Protein AF-E4XPD9-F1 (afdb_monomer)

Solvent-accessible surface area (backbone atoms only — not comparable to full-atom values): 8949 Å² total; per-residue (Å²): 134,85,81,82,77,73,74,90,69,64,78,61,79,86,48,98,87,57,83,62,84,74,90,78,64,54,74,63,59,47,51,54,49,54,67,27,86,81,36,48,84,70,59,89,76,87,85,83,94,60,58,56,72,52,50,46,51,55,75,72,46,83,60,66,44,72,50,79,43,77,48,63,72,67,93,75,94,67,97,74,76,70,68,83,82,57,66,94,51,36,41,80,46,65,51,88,76,49,81,88,55,97,63,64,74,60,80,45,77,48,68,42,79,90,76,73,39,84,40,42,32,34,52,47,33,29,34,24,53,58,38,64,71,74,109

Foldseek 3Di:
DDPPPDPPWDDPVPDVQDTDDDDDDDPVNVVCVCPDPVNVVRDPDDDDPDDQVVQQVVLPDQDFDKDKDKFKPDDDDDPDDHDDRDCVFKDWDQQVVPPPDDADQDKDWDQPPVVRDIIIIHITMITTVSNVVVD

Radius of gyration: 17.81 Å; Cα contacts (8 Å, |Δi|>4): 135; chains: 1; bounding box: 38×54×42 Å

Secondary structure (DSSP, 8-state):
------------TTSTT-----S---HHHHHHHHTSTTTTTT-S-------HHHHHHHHHS----EEEEEEESS----S--PPPP-TTTEEEEPGGG--SS-PPPS-EEEEETTTTEEEEEEEEEEEEHHHHTT-

pLDDT: mean 75.91, std 18.41, range [30.62, 94.25]

Nearest PDB structures (foldseek):
  1u70-assembly1_A  TM=8.802E-01  e=2.837E-04  Mus musculus
  1dhf-assembly1_A  TM=9.041E-01  e=6.862E-04  Homo sapiens
  3k45-assembly1_A  TM=8.720E-01  e=4.412E-04  Mus musculus
  3s3v-assembly1_A  TM=8.675E-01  e=8.833E-04  Homo sapiens
  3nxo-assembly1_A  TM=8.710E-01  e=1.137E-03  Homo sapiens

Organism: Oikopleura dioica (NCBI:txid34765)

InterPro domains:
  IPR024072 Dihydrofolate reductase-like domain superfamily [G3DSA:3.40.430.10] (5-115)
  IPR024072 Dihydrofolate reductase-like domain superfamily [SSF53597] (29-100)

Sequence (135 aa):
MAQNTKSKYTKMSAYLGADFLSADYNMKELDDWINSEEMRSKIGRVIILGGVPMYNLLMTLPFPSRYFMTVIDHDFKADRKIDQLDMSKWKRIETASVTDLPVLVGPQREVDQIRNMLINFSSLVFGSLSTLNTY

Structure (mmCIF, N/CA/C/O backbone):
data_AF-E4XPD9-F1
#
_entry.id   AF-E4XPD9-F1
#
loop_
_atom_site.group_PDB
_atom_site.id
_atom_site.type_symbol
_atom_site.label_atom_id
_atom_site.label_alt_id
_atom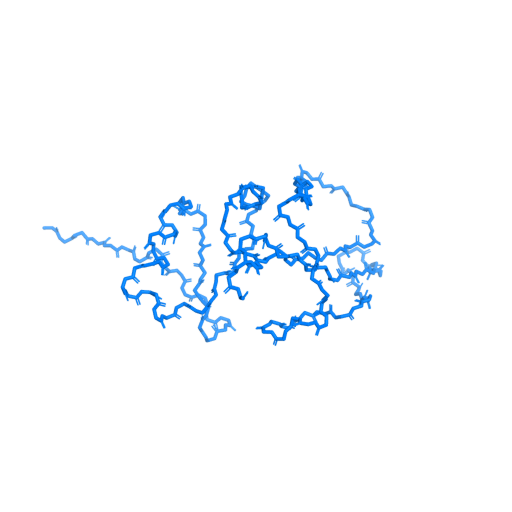_site.label_comp_id
_atom_site.label_asym_id
_atom_site.label_entity_id
_atom_site.label_seq_id
_atom_site.pdbx_PDB_ins_code
_atom_site.Cartn_x
_atom_site.Cartn_y
_atom_site.Cartn_z
_atom_site.occupancy
_atom_site.B_iso_or_equiv
_atom_site.auth_seq_id
_atom_site.auth_comp_id
_atom_site.auth_asym_id
_atom_site.auth_atom_id
_atom_site.pdbx_PDB_model_num
ATOM 1 N N . MET A 1 1 ? -21.320 38.902 7.328 1.00 34.59 1 MET A N 1
ATOM 2 C CA . MET A 1 1 ? -20.489 38.435 6.198 1.00 34.59 1 MET A CA 1
ATOM 3 C C . MET A 1 1 ? -20.445 36.920 6.269 1.00 34.59 1 MET A C 1
ATOM 5 O O . MET A 1 1 ? -19.910 36.396 7.236 1.00 34.59 1 MET A O 1
ATOM 9 N N . ALA A 1 2 ? -21.101 36.229 5.338 1.00 34.28 2 ALA A N 1
ATOM 10 C CA . ALA A 1 2 ? -21.107 34.770 5.298 1.00 34.28 2 ALA A CA 1
ATOM 11 C C . ALA A 1 2 ? -19.730 34.279 4.830 1.00 34.28 2 ALA A C 1
ATOM 13 O O . ALA A 1 2 ? -19.276 34.657 3.749 1.00 34.28 2 ALA A O 1
ATOM 14 N N . GLN A 1 3 ? -19.047 33.491 5.662 1.00 30.62 3 GLN A N 1
ATOM 15 C CA . GLN A 1 3 ? -17.819 32.812 5.264 1.00 30.62 3 GLN A CA 1
ATOM 16 C C . GLN A 1 3 ? -18.176 31.758 4.218 1.00 30.62 3 GLN A C 1
ATOM 18 O O . GLN A 1 3 ? -18.913 30.813 4.479 1.00 30.62 3 GLN A O 1
ATOM 23 N N . ASN A 1 4 ? -17.672 31.975 3.009 1.00 35.09 4 ASN A N 1
ATOM 24 C CA . ASN A 1 4 ? -17.800 31.072 1.882 1.00 35.09 4 ASN A CA 1
ATOM 25 C C . ASN A 1 4 ? -16.827 29.899 2.098 1.00 35.09 4 ASN A C 1
ATOM 27 O O . ASN A 1 4 ? -15.669 29.956 1.680 1.00 35.09 4 ASN A O 1
ATOM 31 N N . THR A 1 5 ? -17.263 28.867 2.820 1.00 34.22 5 THR A N 1
ATOM 32 C CA . THR A 1 5 ? -16.550 27.592 2.959 1.00 34.22 5 THR A CA 1
ATOM 33 C C . THR A 1 5 ? -16.590 26.861 1.621 1.00 34.22 5 THR A C 1
ATOM 35 O O . THR A 1 5 ? -1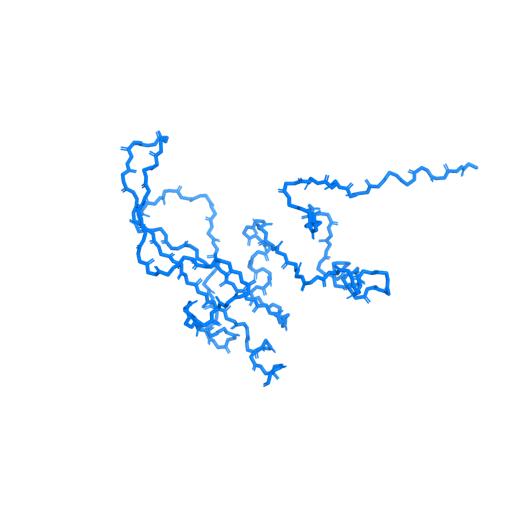7.455 26.028 1.359 1.00 34.22 5 THR A O 1
ATOM 38 N N . LYS A 1 6 ? -15.640 27.180 0.734 1.00 38.31 6 LYS A N 1
ATOM 39 C CA . LYS A 1 6 ? -15.355 26.339 -0.432 1.00 38.31 6 LYS A CA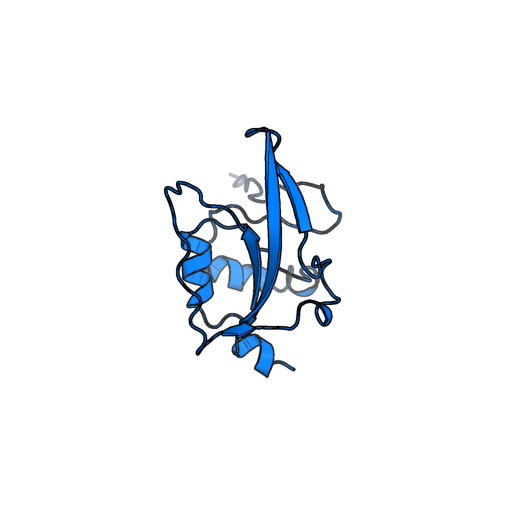 1
ATOM 40 C C . LYS A 1 6 ? -15.059 24.924 0.070 1.00 38.31 6 LYS A C 1
ATOM 42 O O . LYS A 1 6 ? -14.084 24.710 0.785 1.00 38.31 6 LYS A O 1
ATOM 47 N N . SER A 1 7 ? -15.924 23.981 -0.296 1.00 42.09 7 SER A N 1
ATOM 48 C CA . SER A 1 7 ? -15.738 22.546 -0.092 1.00 42.09 7 SER A CA 1
ATOM 49 C C . SER A 1 7 ? -14.336 22.133 -0.555 1.00 42.09 7 SER A C 1
ATOM 51 O O . SER A 1 7 ? -14.042 22.206 -1.746 1.00 42.09 7 SER A O 1
ATOM 53 N N . LYS A 1 8 ? -13.482 21.690 0.381 1.00 47.38 8 LYS A N 1
ATOM 54 C CA . LYS A 1 8 ? -12.174 21.064 0.096 1.00 47.38 8 LYS A CA 1
ATOM 55 C C . LYS A 1 8 ? -12.309 19.683 -0.570 1.00 47.38 8 LYS A C 1
ATOM 57 O O . LYS A 1 8 ? -11.309 19.055 -0.896 1.00 47.38 8 LYS A O 1
ATOM 62 N N . TYR A 1 9 ? -13.535 19.207 -0.781 1.00 46.62 9 TYR A N 1
ATOM 63 C CA . TYR A 1 9 ? -13.823 17.903 -1.355 1.00 46.62 9 TYR A CA 1
ATOM 64 C C . TYR A 1 9 ? -13.956 18.016 -2.870 1.00 46.62 9 TYR A C 1
ATOM 66 O O . TYR A 1 9 ? -14.906 18.620 -3.375 1.00 46.62 9 TYR A O 1
ATOM 74 N N . THR A 1 10 ? -13.024 17.403 -3.598 1.00 41.03 10 THR A N 1
ATOM 75 C CA . THR A 1 10 ? -13.226 17.118 -5.020 1.00 41.03 10 THR A CA 1
ATOM 76 C C . THR A 1 10 ? -13.686 15.676 -5.142 1.00 41.03 10 THR A C 1
ATOM 78 O O . THR A 1 10 ? -12.897 14.738 -5.064 1.00 41.03 10 THR A O 1
ATOM 81 N N . LYS A 1 11 ? -14.994 15.495 -5.319 1.00 37.84 11 LYS A N 1
ATOM 82 C CA . LYS A 1 11 ? -15.591 14.188 -5.584 1.00 37.84 11 LYS A CA 1
ATOM 83 C C . LYS A 1 11 ? -15.311 13.811 -7.039 1.00 37.84 11 LYS A C 1
ATOM 85 O O . LYS A 1 11 ? -16.040 14.226 -7.934 1.00 37.84 11 LYS A O 1
ATOM 90 N N . MET A 1 12 ? -14.247 13.055 -7.296 1.00 35.62 12 MET A N 1
ATOM 91 C CA . MET A 1 12 ? -14.032 12.445 -8.611 1.00 35.62 12 MET A CA 1
ATOM 92 C C . MET A 1 12 ? -14.802 11.126 -8.688 1.00 35.62 12 MET A C 1
ATOM 94 O O . MET A 1 12 ? -14.427 10.125 -8.091 1.00 35.62 12 MET A O 1
ATOM 98 N N . SER A 1 13 ? -15.909 11.122 -9.426 1.00 33.56 13 SER A N 1
ATOM 99 C CA . SER A 1 13 ? -16.853 10.003 -9.523 1.00 33.56 13 SER A CA 1
ATOM 100 C C . SER A 1 13 ? -16.382 8.859 -10.434 1.00 33.56 13 SER A C 1
ATOM 102 O O . SER A 1 13 ? -17.167 8.362 -11.239 1.00 33.56 13 SER A O 1
ATOM 104 N N . ALA A 1 14 ? -15.118 8.435 -10.349 1.00 38.53 14 ALA A N 1
ATOM 105 C CA . ALA A 1 14 ? -14.653 7.282 -11.129 1.00 38.53 14 ALA A CA 1
ATOM 106 C C . ALA A 1 14 ? -15.159 5.943 -10.553 1.00 38.53 14 ALA A C 1
ATOM 108 O O . ALA A 1 14 ? -15.309 4.976 -11.290 1.00 38.53 14 ALA A O 1
ATOM 109 N N . TYR A 1 15 ? -15.494 5.912 -9.258 1.00 38.47 15 TYR A N 1
ATOM 110 C CA . TYR A 1 15 ? -16.156 4.797 -8.582 1.00 38.47 15 TYR A CA 1
ATOM 111 C C . TYR A 1 15 ? -17.187 5.367 -7.598 1.00 38.47 15 TYR A C 1
ATOM 113 O O . TYR A 1 15 ? -16.864 6.235 -6.785 1.00 38.47 15 TYR A O 1
ATOM 121 N N . LEU A 1 16 ? -18.445 4.925 -7.687 1.00 36.00 16 LEU A N 1
ATOM 122 C CA . LEU A 1 16 ? -19.503 5.273 -6.731 1.00 36.00 16 LEU A CA 1
ATOM 123 C C . LEU A 1 16 ? -19.062 4.851 -5.316 1.00 36.00 16 LEU A C 1
ATOM 125 O O . LEU A 1 16 ? -19.111 3.672 -4.988 1.00 36.00 16 LEU A O 1
ATOM 129 N N . GLY A 1 17 ? -18.614 5.810 -4.497 1.00 45.59 17 GLY A N 1
ATOM 130 C CA . GLY A 1 17 ? -18.279 5.590 -3.082 1.00 45.59 17 GLY A CA 1
ATOM 131 C C . GLY A 1 17 ? -16.815 5.795 -2.672 1.00 45.59 17 GLY A C 1
ATOM 132 O O . GLY A 1 17 ? -16.479 5.461 -1.542 1.00 45.59 17 GLY A O 1
ATOM 133 N N . ALA A 1 18 ? -15.946 6.331 -3.537 1.00 43.75 18 ALA A N 1
ATOM 134 C CA . ALA A 1 18 ? -14.580 6.700 -3.153 1.00 43.75 18 ALA A CA 1
ATOM 135 C C . ALA A 1 18 ? -14.440 8.224 -2.988 1.00 43.75 18 ALA A C 1
ATOM 137 O O . ALA A 1 18 ? -14.594 8.970 -3.957 1.00 43.75 18 ALA A O 1
ATOM 138 N N . ASP A 1 19 ? -14.128 8.678 -1.772 1.00 50.34 19 ASP A N 1
ATOM 139 C CA . ASP A 1 19 ? -13.716 10.058 -1.507 1.00 50.34 19 ASP A CA 1
ATOM 140 C C . ASP A 1 19 ? -12.185 10.158 -1.592 1.00 50.34 19 ASP A C 1
ATOM 142 O O . ASP A 1 19 ? -11.455 9.371 -0.987 1.00 50.34 19 ASP A O 1
ATOM 146 N N . PHE A 1 20 ? -11.693 11.115 -2.383 1.00 48.25 20 PHE A N 1
ATOM 147 C CA . PHE A 1 20 ? -10.264 11.345 -2.594 1.00 48.25 20 PHE A CA 1
ATOM 148 C C . PHE A 1 20 ? -9.743 12.385 -1.602 1.00 48.25 20 PHE A C 1
ATOM 150 O O . PHE A 1 20 ? -10.261 13.499 -1.528 1.00 48.25 20 PHE A O 1
ATOM 157 N N . LEU A 1 21 ? -8.680 12.037 -0.877 1.00 53.38 21 LEU A N 1
ATOM 158 C CA . LEU A 1 21 ? -7.980 12.947 0.026 1.00 53.38 21 LEU A CA 1
ATOM 159 C C . LEU A 1 21 ? -6.711 13.460 -0.656 1.00 53.38 21 LEU A C 1
ATOM 161 O O . LEU A 1 21 ? -5.768 12.704 -0.885 1.00 53.38 21 LEU A O 1
ATOM 165 N N . SER A 1 22 ? -6.685 14.748 -0.996 1.00 50.59 22 SER A N 1
ATOM 166 C CA . SER A 1 22 ? -5.489 15.419 -1.511 1.00 50.59 22 SER A CA 1
ATOM 167 C C . SER A 1 22 ? -4.759 16.164 -0.391 1.00 50.59 22 SER A C 1
ATOM 169 O O . SER A 1 22 ? -5.368 17.021 0.240 1.00 50.59 22 SER A O 1
ATOM 171 N N . ALA A 1 23 ? -3.479 15.817 -0.202 1.00 48.94 23 ALA A N 1
ATOM 172 C CA . ALA A 1 23 ? -2.308 16.510 0.380 1.00 48.94 23 ALA A CA 1
ATOM 173 C C . ALA A 1 23 ? -2.398 17.454 1.608 1.00 48.94 23 ALA A C 1
ATOM 175 O O . ALA A 1 23 ? -1.378 17.621 2.272 1.00 48.94 23 ALA A O 1
ATOM 176 N N . ASP A 1 24 ? -3.542 18.045 1.945 1.00 53.62 24 ASP A N 1
ATOM 177 C CA . ASP A 1 24 ? -3.630 19.156 2.906 1.00 53.62 24 ASP A CA 1
ATOM 178 C C . ASP A 1 24 ? -4.051 18.738 4.320 1.00 53.62 24 ASP A C 1
ATOM 180 O O . ASP A 1 24 ? -4.167 19.596 5.194 1.00 53.62 24 ASP A O 1
ATOM 184 N N . TYR A 1 25 ? -4.303 17.450 4.553 1.00 54.31 25 TYR A N 1
ATOM 185 C CA . TYR A 1 25 ? -4.601 16.933 5.886 1.00 54.31 25 TYR A CA 1
ATOM 186 C C . TYR A 1 25 ? -3.319 16.429 6.533 1.00 54.31 25 TYR A C 1
ATOM 188 O O . TYR A 1 25 ? -2.624 15.573 5.978 1.00 54.31 25 TYR A O 1
ATOM 196 N N . ASN A 1 26 ? -3.023 16.913 7.737 1.00 69.31 26 ASN A N 1
ATOM 197 C CA . ASN A 1 26 ? -2.082 16.193 8.584 1.00 69.31 26 ASN A CA 1
ATOM 198 C C . ASN A 1 26 ? -2.742 14.889 9.084 1.00 69.31 26 ASN A C 1
ATOM 200 O O . ASN A 1 26 ? -3.967 14.763 9.112 1.00 69.31 26 ASN A O 1
ATOM 204 N N . MET A 1 27 ? -1.939 13.896 9.479 1.00 72.12 27 MET A N 1
ATOM 205 C CA . MET A 1 27 ? -2.457 12.573 9.865 1.00 72.12 27 MET A CA 1
ATOM 206 C C . MET A 1 27 ? -3.474 12.614 11.010 1.00 72.12 27 MET A C 1
ATOM 208 O O . MET A 1 27 ? -4.348 11.755 11.065 1.00 72.12 27 MET A O 1
ATOM 212 N N . LYS A 1 28 ? -3.383 13.610 11.899 1.00 74.00 28 LYS A N 1
ATOM 213 C CA . LYS A 1 28 ? -4.345 13.791 12.984 1.00 74.00 28 LYS A CA 1
ATOM 214 C C . LYS A 1 28 ? -5.692 14.274 12.451 1.00 74.00 28 LYS A C 1
ATOM 216 O O . LYS A 1 28 ? -6.712 13.734 12.841 1.00 74.00 28 LYS A O 1
ATOM 221 N N . GLU A 1 29 ? -5.710 15.256 11.554 1.00 74.50 29 GLU A N 1
ATOM 222 C CA . GLU A 1 29 ? -6.963 15.739 10.959 1.00 74.50 29 GLU A CA 1
ATOM 223 C C . GLU A 1 29 ? -7.646 14.655 10.122 1.00 74.50 29 GLU A C 1
ATOM 225 O O . GLU A 1 29 ? -8.871 14.571 10.107 1.00 74.50 29 GLU A O 1
ATOM 230 N N . LEU A 1 30 ? -6.859 13.811 9.447 1.00 75.88 30 LEU A N 1
ATOM 231 C CA . LEU A 1 30 ? -7.376 12.641 8.746 1.00 75.88 30 LEU A CA 1
ATOM 232 C C . LEU A 1 30 ? -8.024 11.648 9.720 1.00 75.88 30 LEU A C 1
ATOM 234 O O . LEU A 1 30 ? -9.144 11.204 9.479 1.00 75.88 30 LEU A O 1
ATOM 238 N N . ASP A 1 31 ? -7.339 11.322 10.815 1.00 77.38 31 ASP A N 1
ATOM 239 C CA . ASP A 1 31 ? -7.860 10.425 11.848 1.00 77.38 31 ASP A CA 1
ATOM 240 C C . ASP A 1 31 ? -9.127 10.998 12.506 1.00 77.38 31 ASP A C 1
ATOM 242 O O . ASP A 1 31 ? -10.153 10.321 12.565 1.00 77.38 31 ASP A O 1
ATOM 246 N N . ASP A 1 32 ? -9.110 12.272 12.904 1.00 80.62 32 ASP A N 1
ATOM 247 C CA . ASP A 1 32 ? -10.269 12.973 13.467 1.00 80.62 32 ASP A CA 1
ATOM 248 C C . ASP A 1 32 ? -11.461 12.954 12.485 1.00 80.62 32 ASP A C 1
ATOM 250 O O . ASP A 1 32 ? -12.606 12.738 12.886 1.00 80.62 32 ASP A O 1
ATOM 254 N N . TRP A 1 33 ? -11.208 13.157 11.186 1.00 78.38 33 TRP A N 1
ATOM 255 C CA . TRP A 1 33 ? -12.245 13.172 10.154 1.00 78.38 33 TRP A CA 1
ATOM 256 C C . TRP A 1 33 ? -12.840 11.785 9.900 1.00 78.38 33 TRP A C 1
ATOM 258 O O . TRP A 1 33 ? -14.065 11.655 9.889 1.00 78.38 33 TRP A O 1
ATOM 268 N N . ILE A 1 34 ? -12.008 10.746 9.759 1.00 77.50 34 ILE A N 1
ATOM 269 C CA . ILE A 1 34 ? -12.465 9.354 9.589 1.00 77.50 34 ILE A CA 1
ATOM 270 C C . ILE A 1 34 ? -13.311 8.915 10.789 1.00 77.50 34 ILE A C 1
ATOM 272 O O . ILE A 1 34 ? -14.316 8.224 10.621 1.00 77.50 34 ILE A O 1
ATOM 276 N N . ASN A 1 35 ? -12.924 9.341 11.992 1.00 79.19 35 ASN A N 1
ATOM 277 C CA . ASN A 1 35 ? -13.611 8.990 13.230 1.00 79.19 35 ASN A CA 1
ATOM 278 C C . ASN A 1 35 ? -14.777 9.929 13.587 1.00 79.19 35 ASN A C 1
ATOM 280 O O . ASN A 1 35 ? -15.448 9.700 14.596 1.00 79.19 35 ASN A O 1
ATOM 284 N N . SER A 1 36 ? -15.055 10.954 12.775 1.00 83.12 36 SER A N 1
ATOM 285 C CA . SER A 1 36 ? -16.195 11.849 12.987 1.00 83.12 36 SER A CA 1
ATOM 286 C C . SER A 1 36 ? -17.528 11.100 12.886 1.00 83.12 36 SER A C 1
ATOM 288 O O . SER A 1 36 ? -17.674 10.158 12.104 1.00 83.12 36 SER A O 1
ATOM 290 N N . GLU A 1 37 ? -18.528 11.537 13.657 1.00 85.19 37 GLU A N 1
ATOM 291 C CA . GLU A 1 37 ? -19.864 10.918 13.686 1.00 85.19 37 GLU A CA 1
ATOM 292 C C . GLU A 1 37 ? -20.495 10.826 12.286 1.00 85.19 37 GLU A C 1
ATOM 294 O O . GLU A 1 37 ? -21.118 9.823 11.937 1.00 85.19 37 GLU A O 1
ATOM 299 N N . GLU A 1 38 ? -20.261 11.841 11.452 1.00 83.06 38 GLU A N 1
ATOM 300 C CA . GLU A 1 38 ? -20.773 11.891 10.087 1.00 83.06 38 GLU A CA 1
ATOM 301 C C . GLU A 1 38 ? -20.126 10.847 9.163 1.00 83.06 38 GLU A C 1
ATOM 303 O O . GLU A 1 38 ? -20.823 10.223 8.356 1.00 83.06 38 GLU A O 1
ATOM 308 N N . MET A 1 39 ? -18.803 10.686 9.235 1.00 79.00 39 MET A N 1
ATOM 309 C CA . MET A 1 39 ? -18.046 9.899 8.256 1.00 79.00 39 MET A CA 1
ATOM 310 C C . MET A 1 39 ? -17.848 8.449 8.674 1.00 79.00 39 MET A C 1
ATOM 312 O O . MET A 1 39 ? -17.766 7.575 7.809 1.00 79.00 39 MET A O 1
ATOM 316 N N . ARG A 1 40 ? -17.839 8.165 9.980 1.00 77.62 40 ARG A N 1
ATOM 317 C CA . ARG A 1 40 ? -17.531 6.837 10.525 1.00 77.62 40 ARG A CA 1
ATOM 318 C C . ARG A 1 40 ? -18.435 5.726 9.982 1.00 77.62 40 ARG A C 1
ATOM 320 O O . ARG A 1 40 ? -17.990 4.593 9.845 1.00 77.62 40 ARG A O 1
ATOM 327 N N . SER A 1 41 ? -19.693 6.037 9.661 1.00 79.00 41 SER A N 1
ATOM 328 C CA . SER A 1 41 ? -20.647 5.076 9.076 1.00 79.00 41 SER A CA 1
ATOM 329 C C . SER A 1 41 ? -20.609 5.006 7.543 1.00 79.00 41 SER A C 1
ATOM 331 O O . SER A 1 41 ? -21.195 4.096 6.959 1.00 79.00 41 SER A O 1
ATOM 333 N N . LYS A 1 42 ? -19.934 5.955 6.885 1.00 79.81 42 LYS A N 1
ATOM 334 C CA . LYS A 1 42 ? -19.890 6.098 5.421 1.00 79.81 42 LYS A CA 1
ATOM 335 C C . LYS A 1 42 ? -18.589 5.573 4.814 1.00 79.81 42 LYS A C 1
ATOM 337 O O . LYS A 1 42 ? -18.582 5.158 3.658 1.00 79.81 42 LYS A O 1
ATOM 342 N N . ILE A 1 43 ? -17.493 5.591 5.573 1.00 76.62 43 ILE A N 1
ATOM 343 C CA . ILE A 1 43 ? -16.171 5.177 5.094 1.00 76.62 43 ILE A CA 1
ATOM 344 C C . ILE A 1 43 ? -15.959 3.692 5.383 1.00 76.62 43 ILE A C 1
ATOM 346 O O . ILE A 1 43 ? -15.785 3.286 6.527 1.00 76.62 43 ILE A O 1
ATOM 350 N N . GLY A 1 44 ? -15.912 2.881 4.326 1.00 75.31 44 GLY A N 1
ATOM 351 C CA . GLY A 1 44 ? -15.495 1.482 4.440 1.00 75.31 44 GLY A CA 1
ATOM 352 C C . GLY A 1 44 ? -13.975 1.329 4.540 1.00 75.31 44 GLY A C 1
ATOM 353 O O . GLY A 1 44 ? -13.474 0.553 5.349 1.00 75.31 44 GLY A O 1
ATOM 354 N N . ARG A 1 45 ? -13.226 2.058 3.702 1.00 77.31 45 ARG A N 1
ATOM 355 C CA . ARG A 1 45 ? -11.756 2.022 3.650 1.00 77.31 45 ARG A CA 1
ATOM 356 C C . ARG A 1 45 ? -11.193 3.365 3.221 1.00 77.31 45 ARG A C 1
ATOM 358 O O . ARG A 1 45 ? -11.797 4.058 2.409 1.00 77.31 45 ARG A O 1
ATOM 365 N N . VAL A 1 46 ? -9.985 3.658 3.688 1.00 79.94 46 VAL A N 1
ATOM 366 C CA . VAL A 1 46 ? -9.167 4.768 3.195 1.00 79.94 46 VAL A CA 1
ATOM 367 C C . VAL A 1 46 ? -8.007 4.195 2.392 1.00 79.94 46 VAL A C 1
ATOM 369 O O . VAL A 1 46 ? -7.267 3.345 2.884 1.00 79.94 46 VAL A O 1
ATOM 372 N N . ILE A 1 47 ? -7.872 4.637 1.140 1.00 84.06 47 ILE A N 1
ATOM 373 C CA . ILE A 1 47 ? -6.785 4.231 0.245 1.00 84.06 47 ILE A CA 1
ATOM 374 C C . ILE A 1 47 ? -5.834 5.409 0.091 1.00 84.06 47 ILE A C 1
ATOM 376 O O . ILE A 1 47 ? -6.239 6.496 -0.316 1.00 84.06 47 ILE A O 1
ATOM 380 N N . ILE A 1 48 ? -4.560 5.180 0.401 1.00 82.31 48 ILE A N 1
ATOM 381 C CA . ILE A 1 48 ? -3.521 6.204 0.328 1.00 82.31 48 ILE A CA 1
ATOM 382 C C . ILE A 1 48 ? -2.646 5.915 -0.888 1.00 82.31 48 ILE A C 1
ATOM 384 O O . ILE A 1 48 ? -1.966 4.894 -0.938 1.00 82.31 48 ILE A O 1
ATOM 388 N N . LEU A 1 49 ? -2.673 6.824 -1.864 1.00 82.06 49 LEU A N 1
ATOM 389 C CA . LEU A 1 49 ? -1.953 6.703 -3.141 1.00 82.06 49 LEU A CA 1
ATOM 390 C C . LEU A 1 49 ? -0.606 7.456 -3.160 1.00 82.06 49 LEU A C 1
ATOM 392 O O . LEU A 1 49 ? 0.004 7.609 -4.218 1.00 82.06 49 LEU A O 1
ATOM 396 N N . GLY A 1 50 ? -0.121 7.911 -1.997 1.00 77.50 50 GLY A N 1
ATOM 397 C CA . GLY A 1 50 ? 1.226 8.475 -1.818 1.00 77.50 50 GLY A CA 1
ATOM 398 C C . GLY A 1 50 ? 1.266 9.982 -1.559 1.00 77.50 50 GLY A C 1
ATOM 399 O O . GLY A 1 50 ? 0.263 10.572 -1.173 1.00 77.50 50 GLY A O 1
ATOM 400 N N . GLY A 1 51 ? 2.407 10.669 -1.723 1.00 81.94 51 GLY A N 1
ATOM 401 C CA . GLY A 1 51 ? 3.722 10.201 -2.210 1.00 81.94 51 GLY A CA 1
ATOM 402 C C . GLY A 1 51 ? 4.669 9.637 -1.137 1.00 81.94 51 GLY A C 1
ATOM 403 O O . GLY A 1 51 ? 4.261 9.407 -0.004 1.00 81.94 51 GLY A O 1
ATOM 404 N N . VAL A 1 52 ? 5.951 9.446 -1.487 1.00 85.50 52 VAL A N 1
ATOM 405 C CA . VAL A 1 52 ? 6.987 8.829 -0.620 1.00 85.50 52 VAL A CA 1
ATOM 406 C C . VAL A 1 52 ? 6.970 9.300 0.846 1.00 85.50 52 VAL A C 1
ATOM 408 O O . VAL A 1 52 ? 6.943 8.434 1.715 1.00 85.50 52 VAL A O 1
ATOM 411 N N . PRO A 1 53 ? 6.901 10.611 1.167 1.00 84.56 53 PRO A N 1
ATOM 412 C CA . PRO A 1 53 ? 6.859 11.050 2.565 1.00 84.56 53 PRO A CA 1
ATOM 413 C C . PRO A 1 53 ? 5.661 10.499 3.348 1.00 84.56 53 PRO A C 1
ATOM 415 O O . PRO A 1 53 ? 5.796 10.151 4.516 1.00 84.56 53 PRO A O 1
ATOM 418 N N . MET A 1 54 ? 4.498 10.388 2.698 1.00 82.31 54 MET A N 1
ATOM 419 C CA . MET A 1 54 ? 3.287 9.850 3.313 1.00 82.31 54 MET A CA 1
ATOM 420 C C . MET A 1 54 ? 3.414 8.344 3.550 1.00 82.31 54 MET A C 1
ATOM 422 O O . MET A 1 54 ? 3.079 7.865 4.628 1.00 82.31 54 MET A O 1
ATOM 426 N N . TYR A 1 55 ? 3.947 7.602 2.574 1.00 86.00 55 TYR A N 1
ATOM 427 C CA . TYR A 1 55 ? 4.211 6.171 2.742 1.00 86.00 55 TYR A CA 1
ATOM 428 C C . TYR A 1 55 ? 5.155 5.911 3.915 1.00 86.00 55 TYR A C 1
ATOM 430 O O . TYR A 1 55 ? 4.820 5.123 4.796 1.00 86.00 55 TYR A O 1
ATOM 438 N N . ASN A 1 56 ? 6.284 6.620 3.962 1.00 87.88 56 ASN A N 1
ATOM 439 C CA . ASN A 1 56 ? 7.276 6.446 5.017 1.00 87.88 56 ASN A CA 1
ATOM 440 C C . ASN A 1 56 ? 6.691 6.815 6.390 1.00 87.88 56 ASN A C 1
ATOM 442 O O . ASN A 1 56 ? 6.891 6.084 7.355 1.00 87.88 56 ASN A O 1
ATOM 446 N N . LEU A 1 57 ? 5.895 7.888 6.482 1.00 84.44 57 LEU A N 1
ATOM 447 C CA . LEU A 1 57 ? 5.195 8.249 7.716 1.00 84.44 57 LEU A CA 1
ATOM 448 C C . LEU A 1 57 ? 4.260 7.122 8.183 1.00 84.44 57 LEU A C 1
ATOM 450 O O . LEU A 1 57 ? 4.365 6.668 9.320 1.00 84.44 57 LEU A O 1
ATOM 454 N N . LEU A 1 58 ? 3.388 6.621 7.308 1.00 82.56 58 LEU A N 1
ATOM 455 C CA . LEU A 1 58 ? 2.417 5.575 7.648 1.00 82.56 58 LEU A CA 1
ATOM 456 C C . LEU A 1 58 ? 3.070 4.260 8.068 1.00 82.56 58 LEU A C 1
ATOM 458 O O . LEU A 1 58 ? 2.561 3.597 8.965 1.00 82.56 58 LEU A O 1
ATOM 462 N N . MET A 1 59 ? 4.215 3.908 7.477 1.00 87.06 59 MET A N 1
ATOM 463 C CA . MET A 1 59 ? 4.987 2.724 7.870 1.00 87.06 59 MET A CA 1
ATOM 464 C C . MET A 1 59 ? 5.459 2.768 9.330 1.00 87.06 59 MET A C 1
ATOM 466 O O . MET A 1 59 ? 5.712 1.715 9.921 1.00 87.06 59 MET A O 1
ATOM 470 N N . THR A 1 60 ? 5.582 3.969 9.910 1.00 83.69 60 THR A N 1
ATOM 471 C CA . THR A 1 60 ? 6.041 4.174 11.292 1.00 83.69 60 THR A CA 1
ATOM 472 C C . THR A 1 60 ? 4.912 4.287 12.312 1.00 83.69 60 THR A C 1
ATOM 474 O O . THR A 1 60 ? 5.146 4.025 13.494 1.00 83.69 60 THR A O 1
ATOM 477 N N . LEU A 1 61 ? 3.708 4.666 11.877 1.00 81.44 61 LEU A N 1
ATOM 478 C CA . LEU A 1 61 ? 2.572 4.912 12.759 1.00 81.44 61 LEU A CA 1
ATOM 479 C C . LEU A 1 61 ? 1.835 3.606 13.096 1.00 81.44 61 LEU A C 1
ATOM 481 O O . LEU A 1 61 ? 1.740 2.713 12.257 1.00 81.44 61 LEU A O 1
ATOM 485 N N . PRO A 1 62 ? 1.255 3.483 14.302 1.00 78.88 62 PRO A N 1
ATOM 486 C CA . PRO A 1 62 ? 0.589 2.258 14.748 1.00 78.88 62 PRO A CA 1
ATOM 487 C C . PRO A 1 62 ? -0.811 2.056 14.136 1.00 78.88 62 PRO A C 1
ATOM 489 O O . PRO A 1 62 ? -1.614 1.298 14.680 1.00 78.88 62 PRO A O 1
ATOM 492 N N . PHE A 1 63 ? -1.129 2.706 13.013 1.00 77.44 63 PHE A N 1
ATOM 493 C CA . PHE A 1 63 ? -2.438 2.590 12.380 1.00 77.44 63 PHE A CA 1
ATOM 494 C C . PHE A 1 63 ? -2.671 1.170 11.844 1.00 77.44 63 PHE A C 1
ATOM 496 O O . PHE A 1 63 ? -1.829 0.649 11.098 1.00 77.44 63 PHE A O 1
ATOM 503 N N . PRO A 1 64 ? -3.817 0.541 12.168 1.00 82.56 64 PRO A N 1
ATOM 504 C CA . PRO A 1 64 ? -4.246 -0.670 11.491 1.00 82.56 64 PRO A CA 1
ATOM 505 C C . PRO A 1 64 ? -4.343 -0.395 9.986 1.00 82.56 64 PRO A C 1
ATOM 507 O O . PRO A 1 64 ? -5.202 0.352 9.526 1.00 82.56 64 PRO A O 1
ATOM 510 N N . SER A 1 65 ? -3.429 -0.965 9.210 1.00 85.81 65 SER A N 1
ATOM 511 C CA . SER A 1 65 ? -3.312 -0.720 7.782 1.00 85.81 65 SER A CA 1
ATOM 512 C C . SER A 1 65 ? -2.767 -1.937 7.037 1.00 85.81 65 SER A C 1
ATOM 514 O O . SER A 1 65 ? -2.130 -2.835 7.593 1.00 85.81 65 SER A O 1
ATOM 516 N N . ARG A 1 66 ? -3.037 -1.962 5.730 1.00 89.38 66 ARG A N 1
ATOM 517 C CA . ARG A 1 66 ? -2.425 -2.904 4.793 1.00 89.38 66 ARG A CA 1
ATOM 518 C C . ARG A 1 66 ? -1.648 -2.137 3.739 1.00 89.38 66 ARG A C 1
ATOM 520 O O . ARG A 1 66 ? -2.135 -1.135 3.221 1.00 89.38 66 ARG A O 1
ATOM 527 N N . TYR A 1 67 ? -0.463 -2.633 3.418 1.00 91.06 67 TYR A N 1
ATOM 528 C CA . TYR A 1 67 ? 0.417 -2.087 2.402 1.00 91.06 67 TYR A CA 1
ATOM 529 C C . TYR A 1 67 ? 0.404 -2.998 1.175 1.00 91.06 67 TYR A C 1
ATOM 531 O O . TYR A 1 67 ? 0.881 -4.134 1.226 1.00 91.06 67 TYR A O 1
ATOM 539 N N . PHE A 1 68 ? -0.179 -2.499 0.088 1.00 91.06 68 PHE A N 1
ATOM 540 C CA . PHE A 1 68 ? -0.246 -3.179 -1.202 1.00 91.06 68 PHE A CA 1
ATOM 541 C C . PHE A 1 68 ? 0.906 -2.677 -2.066 1.00 91.06 68 PHE A C 1
ATOM 543 O O . PHE A 1 68 ? 0.941 -1.506 -2.438 1.00 91.06 68 PHE A O 1
ATOM 550 N N . MET A 1 69 ? 1.857 -3.556 -2.365 1.00 91.06 69 MET A N 1
ATOM 551 C CA . MET A 1 69 ? 3.079 -3.217 -3.081 1.00 91.06 69 MET A CA 1
ATOM 552 C C . MET A 1 69 ? 3.142 -3.964 -4.406 1.00 91.06 69 MET A C 1
ATOM 554 O O . MET A 1 69 ? 3.253 -5.190 -4.432 1.00 91.06 69 MET A O 1
ATOM 558 N N . THR A 1 70 ? 3.125 -3.218 -5.507 1.00 90.94 70 THR A N 1
ATOM 559 C CA . THR A 1 70 ? 3.472 -3.752 -6.825 1.00 90.94 70 THR A CA 1
ATOM 560 C C . THR A 1 70 ? 4.987 -3.733 -6.976 1.00 90.94 70 THR A C 1
ATOM 562 O O . THR A 1 70 ? 5.603 -2.670 -7.000 1.00 90.94 70 THR A O 1
ATOM 565 N N . VAL A 1 71 ? 5.592 -4.912 -7.060 1.00 91.06 71 VAL A N 1
ATOM 566 C CA . VAL A 1 71 ? 7.024 -5.088 -7.300 1.00 91.06 71 VAL A CA 1
ATOM 567 C C . VAL A 1 71 ? 7.233 -5.230 -8.794 1.00 91.06 71 VAL A C 1
ATOM 569 O O . VAL A 1 71 ? 6.774 -6.206 -9.385 1.00 91.06 71 VAL A O 1
ATOM 572 N N . ILE A 1 72 ? 7.913 -4.257 -9.390 1.00 91.88 72 ILE A N 1
ATOM 573 C CA . ILE A 1 72 ? 8.262 -4.262 -10.806 1.00 91.88 72 ILE A CA 1
ATOM 574 C C . ILE A 1 72 ? 9.654 -4.880 -10.954 1.00 91.88 72 ILE A C 1
ATOM 576 O O . ILE A 1 72 ? 10.609 -4.384 -10.363 1.00 91.88 72 ILE A O 1
ATOM 580 N N . ASP A 1 73 ? 9.761 -5.957 -11.730 1.00 91.31 73 ASP A N 1
ATOM 581 C CA . ASP A 1 73 ? 11.008 -6.690 -11.980 1.00 91.31 73 ASP A CA 1
ATOM 582 C C . ASP A 1 73 ? 11.798 -6.029 -13.118 1.00 91.31 73 ASP A C 1
ATOM 584 O O . ASP A 1 73 ? 11.927 -6.553 -14.228 1.00 91.31 73 ASP A O 1
ATOM 588 N N . HIS A 1 74 ? 12.218 -4.788 -12.868 1.00 89.62 74 HIS A N 1
ATOM 589 C CA . HIS A 1 74 ? 13.029 -4.001 -13.784 1.00 89.62 74 HIS A CA 1
ATOM 590 C C . HIS A 1 74 ? 13.758 -2.869 -13.051 1.00 89.62 74 HIS A C 1
ATOM 592 O O . HIS A 1 74 ? 13.228 -2.282 -12.105 1.00 89.62 74 HIS A O 1
ATOM 598 N N . ASP A 1 75 ? 14.949 -2.515 -13.532 1.00 89.81 75 ASP A N 1
ATOM 599 C CA . ASP A 1 75 ? 15.739 -1.423 -12.971 1.00 89.81 75 ASP A CA 1
ATOM 600 C C . ASP A 1 75 ? 15.294 -0.065 -13.523 1.00 89.81 75 ASP A C 1
ATOM 602 O O . ASP A 1 75 ? 15.299 0.183 -14.729 1.00 89.81 75 ASP A O 1
ATOM 606 N N . PHE A 1 76 ? 14.972 0.867 -12.626 1.00 87.25 76 PHE A N 1
ATOM 607 C CA . PHE A 1 76 ? 14.634 2.242 -12.987 1.00 87.25 76 PHE A CA 1
ATOM 608 C C . PHE A 1 76 ? 15.546 3.244 -12.292 1.00 87.25 76 PHE A C 1
ATOM 610 O O . PHE A 1 76 ? 15.927 3.089 -11.130 1.00 87.25 76 PHE A O 1
ATOM 617 N N . LYS A 1 77 ? 15.815 4.358 -12.979 1.00 89.62 77 LYS A N 1
ATOM 618 C CA . LYS A 1 77 ? 16.344 5.554 -12.327 1.00 89.62 77 LYS A CA 1
ATOM 619 C C . LYS A 1 77 ? 15.193 6.272 -11.621 1.00 89.62 77 LYS A C 1
ATOM 621 O O . LYS A 1 77 ? 14.314 6.813 -12.284 1.00 89.62 77 LYS A O 1
ATOM 626 N N . ALA A 1 78 ? 15.228 6.290 -10.293 1.00 88.44 78 ALA A N 1
ATOM 627 C CA . ALA A 1 78 ? 14.250 6.985 -9.461 1.00 88.44 78 ALA A CA 1
ATOM 628 C C . ALA A 1 78 ? 14.898 8.165 -8.721 1.00 88.44 78 ALA A C 1
ATOM 630 O O . ALA A 1 78 ? 16.039 8.072 -8.265 1.00 88.44 78 ALA A O 1
ATOM 631 N N . ASP A 1 79 ? 14.165 9.270 -8.603 1.00 92.56 79 ASP A N 1
ATOM 632 C CA . ASP A 1 79 ? 14.529 10.460 -7.824 1.00 92.56 79 ASP A CA 1
ATOM 633 C C . ASP A 1 79 ? 14.143 10.325 -6.341 1.00 92.56 79 ASP A C 1
ATOM 635 O O . ASP A 1 79 ? 14.731 10.972 -5.476 1.00 92.56 79 ASP A O 1
ATOM 639 N N . ARG A 1 80 ? 13.171 9.458 -6.040 1.00 88.75 80 ARG A N 1
ATOM 640 C CA . ARG A 1 80 ? 12.693 9.163 -4.688 1.00 88.75 80 ARG A CA 1
ATOM 641 C C . ARG A 1 80 ? 12.655 7.664 -4.434 1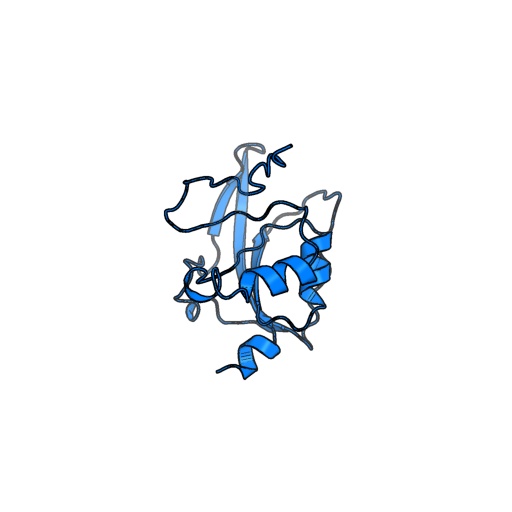.00 88.75 80 ARG A C 1
ATOM 643 O O . ARG A 1 80 ? 12.437 6.870 -5.346 1.00 88.75 80 ARG A O 1
ATOM 650 N N . LYS A 1 81 ? 12.836 7.283 -3.170 1.00 90.06 81 LYS A N 1
ATOM 651 C CA . LYS A 1 81 ? 12.791 5.893 -2.710 1.00 90.06 81 LYS A CA 1
ATOM 652 C C . LYS A 1 81 ? 11.919 5.797 -1.468 1.00 90.06 81 LYS A C 1
ATOM 654 O O . LYS A 1 81 ? 12.013 6.651 -0.594 1.00 90.06 81 LYS A O 1
ATOM 659 N N . ILE A 1 82 ? 11.071 4.779 -1.436 1.00 89.75 82 ILE A N 1
ATOM 660 C CA . ILE A 1 82 ? 10.288 4.416 -0.254 1.00 89.75 82 ILE A CA 1
ATOM 661 C C . ILE A 1 82 ? 11.224 3.685 0.712 1.00 89.75 82 ILE A C 1
ATOM 663 O O . ILE A 1 82 ? 12.108 2.946 0.266 1.00 89.75 82 ILE A O 1
ATOM 667 N N . ASP A 1 83 ? 11.048 3.912 2.011 1.00 89.94 83 ASP A N 1
ATOM 668 C CA . ASP A 1 83 ? 11.836 3.223 3.033 1.00 89.94 83 ASP A CA 1
ATOM 669 C C . ASP A 1 83 ? 11.504 1.722 3.065 1.00 89.94 83 ASP A C 1
ATOM 671 O O . ASP A 1 83 ? 10.434 1.279 2.640 1.00 89.94 83 ASP A O 1
ATOM 675 N N . GLN A 1 84 ? 12.436 0.911 3.568 1.00 90.75 84 GLN A N 1
ATOM 676 C CA . GLN A 1 84 ? 12.164 -0.510 3.767 1.00 90.75 84 GLN A CA 1
ATOM 677 C C . GLN A 1 84 ? 11.143 -0.704 4.894 1.00 90.75 84 GLN A C 1
ATOM 679 O O . GLN A 1 84 ? 11.250 -0.094 5.958 1.00 90.75 84 GLN A O 1
ATOM 684 N N . LEU A 1 85 ? 10.177 -1.598 4.669 1.00 90.56 85 LEU A N 1
ATOM 685 C CA . LEU A 1 85 ? 9.221 -2.010 5.693 1.00 90.56 85 LEU A CA 1
ATOM 686 C C . LEU A 1 85 ? 9.951 -2.681 6.860 1.00 90.56 85 LEU A C 1
ATOM 688 O O . LEU A 1 85 ? 10.658 -3.675 6.685 1.00 90.56 85 LEU A O 1
ATOM 692 N N . ASP A 1 86 ? 9.724 -2.164 8.063 1.00 91.50 86 ASP A N 1
ATOM 693 C CA . ASP A 1 86 ? 10.185 -2.786 9.298 1.00 91.50 86 ASP A CA 1
ATOM 694 C C . ASP A 1 86 ? 9.367 -4.056 9.575 1.00 91.50 86 ASP A C 1
ATOM 696 O O . ASP A 1 86 ? 8.231 -4.007 10.052 1.00 91.50 86 ASP A O 1
ATOM 700 N N . MET A 1 87 ? 9.952 -5.215 9.285 1.00 91.69 87 MET A N 1
ATOM 701 C CA . MET A 1 87 ? 9.287 -6.510 9.449 1.00 91.69 87 MET A CA 1
ATOM 702 C C . MET A 1 87 ? 9.020 -6.883 10.919 1.00 91.69 87 MET A C 1
ATOM 704 O O . MET A 1 87 ? 8.303 -7.847 11.175 1.00 91.69 87 MET A O 1
ATOM 708 N N . SER A 1 88 ? 9.537 -6.122 11.894 1.00 90.50 88 SER A N 1
ATOM 709 C CA . SER A 1 88 ? 9.106 -6.247 13.294 1.00 90.50 88 SER A CA 1
ATOM 710 C C . SER A 1 88 ? 7.722 -5.632 13.547 1.00 90.50 88 SER A C 1
ATOM 712 O O . SER A 1 88 ? 7.089 -5.948 14.550 1.00 90.50 88 SER A O 1
ATOM 714 N N . LYS A 1 89 ? 7.231 -4.786 12.630 1.00 89.56 89 LYS A N 1
ATOM 715 C CA . LYS A 1 89 ? 5.924 -4.105 12.687 1.00 89.56 89 LYS A CA 1
ATOM 716 C C . LYS A 1 89 ? 4.951 -4.570 11.607 1.00 89.56 89 LYS A C 1
ATOM 718 O O . LYS A 1 89 ? 3.747 -4.335 11.727 1.00 89.56 89 LYS A O 1
ATOM 723 N N . TRP A 1 90 ? 5.461 -5.220 10.566 1.00 92.69 90 TRP A N 1
ATOM 724 C CA . TRP A 1 90 ? 4.712 -5.624 9.383 1.00 92.69 90 TRP A CA 1
ATOM 725 C C . TRP A 1 90 ? 4.887 -7.110 9.107 1.00 92.69 90 TRP A C 1
ATOM 727 O O . TRP A 1 90 ? 5.989 -7.647 9.179 1.00 92.69 90 TRP A O 1
ATOM 737 N N . LYS A 1 91 ? 3.803 -7.777 8.717 1.00 92.94 91 LYS A N 1
ATOM 738 C CA . LYS A 1 91 ? 3.831 -9.185 8.319 1.00 92.94 91 LYS A CA 1
ATOM 739 C C . LYS A 1 91 ? 3.279 -9.336 6.913 1.00 92.94 91 LYS A C 1
ATOM 741 O O . LYS A 1 91 ? 2.253 -8.749 6.573 1.00 92.94 91 LYS A O 1
ATOM 746 N N . ARG A 1 92 ? 3.952 -10.151 6.100 1.00 92.25 92 ARG A N 1
ATOM 747 C CA . ARG A 1 92 ? 3.450 -10.523 4.776 1.00 92.25 92 ARG A CA 1
ATOM 748 C C . ARG A 1 92 ? 2.148 -11.312 4.924 1.00 92.25 92 ARG A C 1
ATOM 750 O O . ARG A 1 92 ? 2.084 -12.259 5.705 1.00 92.25 92 ARG A O 1
ATOM 757 N N . ILE A 1 93 ? 1.141 -10.915 4.158 1.00 90.31 93 ILE A N 1
ATOM 758 C CA . ILE A 1 93 ? -0.131 -11.617 4.013 1.00 90.31 93 ILE A CA 1
ATOM 759 C C . ILE A 1 93 ? -0.075 -12.383 2.692 1.00 90.31 93 ILE A C 1
ATOM 761 O O . ILE A 1 93 ? 0.452 -11.886 1.693 1.00 90.31 93 ILE A O 1
ATOM 765 N N . GLU A 1 94 ? -0.597 -13.606 2.681 1.00 87.12 94 GLU A N 1
ATOM 766 C CA . GLU A 1 94 ? -0.781 -14.333 1.430 1.00 87.12 94 GLU A CA 1
ATOM 767 C C . GLU A 1 94 ? -1.794 -13.596 0.559 1.00 87.12 94 GLU A C 1
ATOM 769 O O . GLU A 1 94 ? -2.947 -13.437 0.937 1.00 87.12 94 GLU A O 1
ATOM 774 N N . THR A 1 95 ? -1.381 -13.152 -0.627 1.00 82.50 95 THR A N 1
ATOM 775 C CA . THR A 1 95 ? -2.245 -12.371 -1.522 1.00 82.50 95 THR A CA 1
ATOM 776 C C . THR A 1 95 ? -3.578 -13.070 -1.814 1.00 82.50 95 THR A C 1
ATOM 778 O O . THR A 1 95 ? -4.607 -12.412 -1.907 1.00 82.50 95 THR A O 1
ATOM 781 N N . ALA A 1 96 ? -3.575 -14.405 -1.883 1.00 79.06 96 ALA A N 1
ATOM 782 C CA . ALA A 1 96 ? -4.766 -15.218 -2.116 1.00 79.06 96 ALA A CA 1
ATOM 783 C C . ALA A 1 96 ? -5.821 -15.138 -0.993 1.00 79.06 96 ALA A C 1
ATOM 785 O O . AL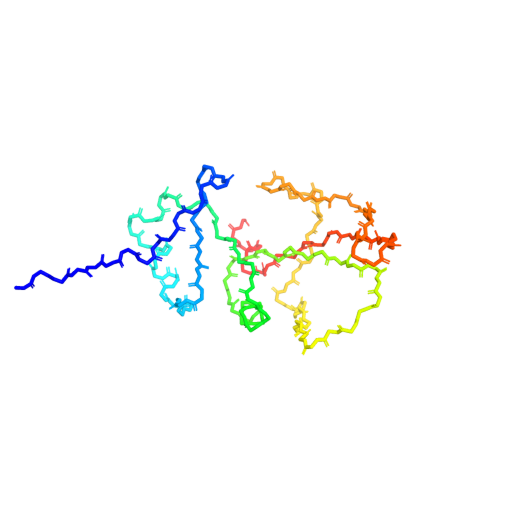A A 1 96 ? -6.986 -15.431 -1.248 1.00 79.06 96 ALA A O 1
ATOM 786 N N . SER A 1 97 ? -5.448 -14.743 0.230 1.00 82.44 97 SER A N 1
ATOM 787 C CA . SER A 1 97 ? -6.396 -14.576 1.341 1.00 82.44 97 SER A CA 1
ATOM 788 C C . SER A 1 97 ? -7.036 -13.185 1.390 1.00 82.44 97 SER A C 1
ATOM 790 O O . SER A 1 97 ? -7.960 -12.956 2.171 1.00 82.44 97 SER A O 1
ATOM 792 N N . VAL A 1 98 ? -6.588 -12.252 0.545 1.00 81.25 98 VAL A N 1
ATOM 793 C CA . VAL A 1 98 ? -7.155 -10.906 0.449 1.00 81.25 98 VAL A CA 1
ATOM 794 C C . VAL A 1 98 ? -8.340 -10.926 -0.513 1.00 81.25 98 VAL A C 1
ATOM 796 O O . VAL A 1 98 ? -8.177 -10.855 -1.726 1.00 81.25 98 VAL A O 1
ATOM 799 N N . THR A 1 99 ? -9.548 -11.031 0.033 1.00 76.06 99 THR A N 1
ATOM 800 C CA . THR A 1 99 ? -10.792 -11.151 -0.752 1.00 76.06 99 THR A CA 1
ATOM 801 C C . THR A 1 99 ? -11.522 -9.828 -0.944 1.00 76.06 99 THR A C 1
ATOM 803 O O . THR A 1 99 ? -12.489 -9.733 -1.695 1.00 76.06 99 THR A O 1
ATOM 806 N N . ASP A 1 100 ? -11.085 -8.797 -0.235 1.00 76.44 100 ASP A N 1
ATOM 807 C CA . ASP A 1 100 ? -11.869 -7.598 -0.005 1.00 76.44 100 ASP A CA 1
ATOM 808 C C . ASP A 1 100 ? -11.431 -6.418 -0.896 1.00 76.44 100 ASP A C 1
ATOM 810 O O . ASP A 1 100 ? -12.131 -5.406 -0.971 1.00 76.44 100 ASP A O 1
ATOM 814 N N . LEU A 1 101 ? -10.312 -6.581 -1.608 1.00 76.56 101 LEU A N 1
ATOM 815 C CA . LEU A 1 101 ? -9.860 -5.780 -2.744 1.00 76.56 101 LEU A CA 1
ATOM 816 C C . LEU A 1 101 ? -9.349 -6.728 -3.844 1.00 76.56 101 LEU A C 1
ATOM 818 O O . LEU A 1 101 ? -8.780 -7.769 -3.515 1.00 76.56 101 LEU A O 1
ATOM 822 N N . PRO A 1 102 ? -9.514 -6.394 -5.138 1.00 74.56 102 PRO A N 1
ATOM 823 C CA . PRO A 1 102 ? -9.023 -7.227 -6.230 1.00 74.56 102 PRO A CA 1
ATOM 824 C C . PRO A 1 102 ? -7.495 -7.130 -6.311 1.00 74.56 102 PRO A C 1
ATOM 826 O O . PRO A 1 102 ? -6.951 -6.223 -6.939 1.00 74.56 102 PRO A O 1
ATOM 829 N N . VAL A 1 103 ? -6.792 -8.049 -5.651 1.00 79.19 103 VAL A N 1
ATOM 830 C CA . VAL A 1 103 ? -5.330 -8.133 -5.739 1.00 79.19 103 VAL A CA 1
ATOM 831 C C . VAL A 1 103 ? -4.936 -9.136 -6.811 1.00 79.19 103 VAL A C 1
ATOM 833 O O . VAL A 1 103 ? -5.446 -10.255 -6.851 1.00 79.19 103 VAL A O 1
ATOM 836 N N . LEU A 1 104 ? -4.002 -8.745 -7.674 1.00 80.00 104 LEU A N 1
ATOM 837 C CA . LEU A 1 104 ? -3.448 -9.641 -8.681 1.00 80.00 104 LEU A CA 1
ATOM 838 C C . LEU A 1 104 ? -2.602 -10.722 -7.998 1.00 80.00 104 LEU A C 1
ATOM 840 O O . LEU A 1 104 ? -1.706 -10.427 -7.206 1.00 80.00 104 LEU A O 1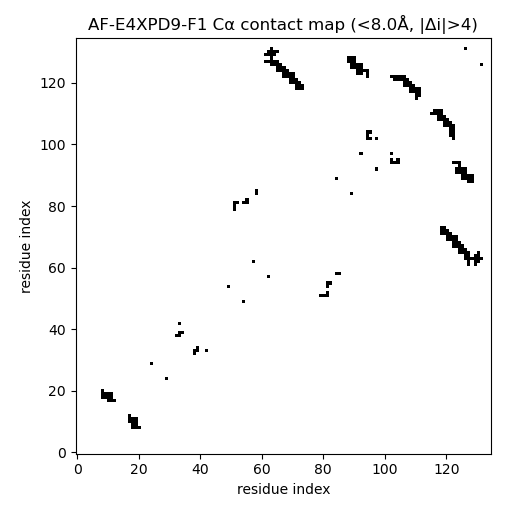
ATOM 844 N N . VAL A 1 105 ? -2.894 -11.986 -8.300 1.00 80.81 105 VAL A N 1
ATOM 845 C CA . VAL A 1 105 ? -2.184 -13.136 -7.731 1.00 80.81 105 VAL A CA 1
ATOM 846 C C . VAL A 1 105 ? -1.110 -13.606 -8.706 1.00 80.81 105 VAL A C 1
ATOM 848 O O . VAL A 1 105 ? -1.384 -13.868 -9.875 1.00 80.81 105 VAL A O 1
ATOM 851 N N . GLY A 1 106 ? 0.115 -13.756 -8.202 1.00 80.44 106 GLY A N 1
ATOM 852 C CA . GLY A 1 106 ? 1.249 -14.265 -8.972 1.00 80.44 106 GLY A CA 1
ATOM 853 C C . GLY A 1 106 ? 1.861 -13.252 -9.952 1.00 80.44 106 GLY A C 1
ATOM 854 O O . GLY A 1 106 ? 1.461 -12.086 -9.975 1.00 80.44 106 GLY A O 1
ATOM 855 N N . PRO A 1 107 ? 2.870 -13.681 -10.731 1.00 85.69 107 PRO A N 1
ATOM 856 C CA . PRO A 1 107 ? 3.542 -12.831 -11.708 1.00 85.69 107 PRO A CA 1
ATOM 857 C C . PRO A 1 107 ? 2.604 -12.390 -12.832 1.00 85.69 107 PRO A C 1
ATOM 859 O O . PRO A 1 107 ? 1.842 -13.189 -13.373 1.00 85.69 107 PRO A O 1
ATOM 862 N N . GLN A 1 108 ? 2.714 -11.124 -13.205 1.00 92.31 108 GLN A N 1
ATOM 863 C CA . GLN A 1 108 ? 1.957 -10.462 -14.258 1.00 92.31 108 GLN A CA 1
ATOM 864 C C . GLN A 1 108 ? 2.913 -9.857 -15.285 1.00 92.31 108 GLN A C 1
ATOM 866 O O . GLN A 1 108 ? 4.103 -9.673 -15.012 1.00 92.31 108 GLN A O 1
ATOM 871 N N . ARG A 1 109 ? 2.387 -9.563 -16.478 1.00 92.31 109 ARG A N 1
ATOM 872 C CA . ARG A 1 109 ? 3.140 -8.995 -17.599 1.00 92.31 109 ARG A CA 1
ATOM 873 C C . ARG A 1 109 ? 2.363 -7.877 -18.264 1.00 92.31 109 ARG A C 1
ATOM 875 O O . ARG A 1 109 ? 1.198 -8.065 -18.597 1.00 92.31 109 ARG A O 1
ATOM 882 N N . GLU A 1 110 ? 3.033 -6.763 -18.520 1.00 92.12 11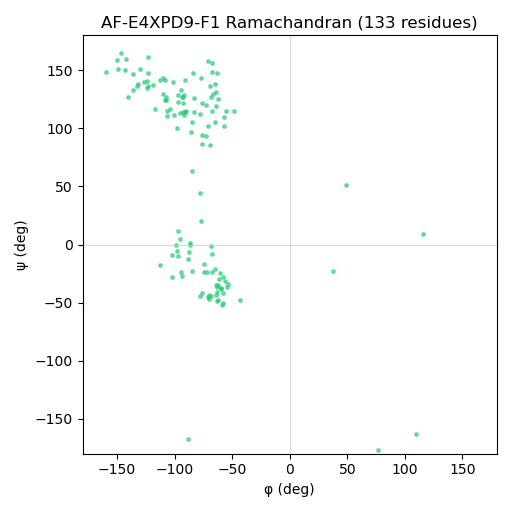0 GLU A N 1
ATOM 883 C CA . GLU A 1 110 ? 2.468 -5.629 -19.248 1.00 92.12 110 GLU A CA 1
ATOM 884 C C . GLU A 1 110 ? 3.528 -4.977 -20.138 1.00 92.12 110 GLU A C 1
ATOM 886 O O . GLU A 1 110 ? 4.723 -5.036 -19.847 1.00 92.12 110 GLU A O 1
ATOM 891 N N . VAL A 1 111 ? 3.100 -4.384 -21.252 1.00 91.12 111 VAL A N 1
ATOM 892 C CA . VAL A 1 111 ? 3.983 -3.601 -22.120 1.00 91.12 111 VAL A CA 1
ATOM 893 C C . VAL A 1 111 ? 3.951 -2.148 -21.657 1.00 91.12 111 VAL A C 1
ATOM 895 O O . VAL A 1 111 ? 2.922 -1.485 -21.778 1.00 91.12 111 VAL A O 1
ATOM 898 N N . ASP A 1 112 ? 5.084 -1.635 -21.175 1.00 85.88 112 ASP A N 1
ATOM 899 C CA . ASP A 1 112 ? 5.279 -0.196 -20.992 1.00 85.88 112 ASP A CA 1
ATOM 900 C C . ASP A 1 112 ? 5.253 0.466 -22.368 1.00 85.88 112 ASP A C 1
ATOM 902 O O . ASP A 1 112 ? 6.206 0.359 -23.141 1.00 85.88 112 ASP A O 1
ATOM 906 N N . GLN A 1 113 ? 4.151 1.146 -22.676 1.00 87.00 113 GLN A N 1
ATOM 907 C CA . GLN A 1 113 ? 3.945 1.790 -23.971 1.00 87.00 113 GLN A CA 1
ATOM 908 C C . GLN A 1 113 ? 4.896 2.967 -24.214 1.00 87.00 113 GLN A C 1
ATOM 910 O O . GLN A 1 113 ? 5.164 3.303 -25.364 1.00 87.00 113 GLN A O 1
ATOM 915 N N . ILE A 1 114 ? 5.427 3.587 -23.156 1.00 86.38 114 ILE A N 1
ATOM 916 C CA . ILE A 1 114 ? 6.341 4.729 -23.271 1.00 86.38 114 ILE A CA 1
ATOM 917 C C . ILE A 1 114 ? 7.731 4.238 -23.679 1.00 86.38 114 ILE A C 1
ATOM 919 O O . ILE A 1 114 ? 8.393 4.858 -24.509 1.00 86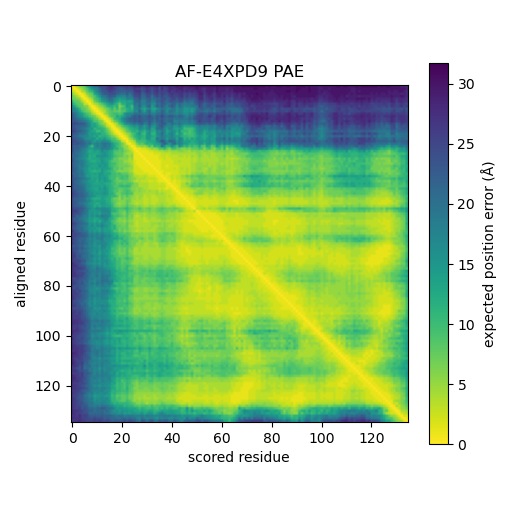.38 114 ILE A O 1
ATOM 923 N N . ARG A 1 115 ? 8.181 3.122 -23.097 1.00 85.50 115 ARG A N 1
ATOM 924 C CA . ARG A 1 115 ? 9.517 2.546 -23.348 1.00 85.50 115 ARG A CA 1
ATOM 925 C C . ARG A 1 115 ? 9.512 1.406 -24.364 1.00 85.50 115 ARG A C 1
ATOM 927 O O . ARG A 1 115 ? 10.581 0.926 -24.727 1.00 85.50 115 ARG A O 1
ATOM 934 N N . ASN A 1 116 ? 8.329 0.990 -24.814 1.00 90.19 116 ASN A N 1
ATOM 935 C CA . ASN A 1 116 ? 8.093 -0.177 -25.661 1.00 90.19 116 ASN A CA 1
ATOM 936 C C . ASN A 1 116 ? 8.805 -1.435 -25.131 1.00 90.19 116 ASN A C 1
ATOM 938 O O . ASN A 1 116 ? 9.566 -2.094 -25.840 1.00 90.19 116 ASN A O 1
ATOM 942 N N . MET A 1 117 ? 8.590 -1.733 -23.850 1.00 90.88 117 MET A N 1
ATOM 943 C CA . MET A 1 117 ? 9.291 -2.799 -23.137 1.00 90.88 117 MET A CA 1
ATOM 944 C C . MET A 1 117 ? 8.311 -3.685 -22.376 1.00 90.88 117 MET A C 1
ATOM 946 O O . MET A 1 117 ? 7.386 -3.191 -21.737 1.00 90.88 117 MET A O 1
ATOM 950 N N . LEU A 1 118 ? 8.539 -5.000 -22.416 1.00 92.62 118 LEU A N 1
ATOM 951 C CA . LEU A 1 118 ? 7.790 -5.951 -21.602 1.00 92.62 118 LEU A CA 1
ATOM 952 C C . LEU A 1 118 ? 8.292 -5.905 -20.156 1.00 92.62 118 LEU A C 1
ATOM 954 O O . LEU A 1 118 ? 9.465 -6.163 -19.894 1.00 92.62 118 LEU A O 1
ATOM 958 N N . ILE A 1 119 ? 7.388 -5.617 -19.229 1.00 93.25 119 ILE A N 1
ATOM 959 C CA . ILE A 1 119 ? 7.648 -5.544 -17.797 1.00 93.25 119 ILE A CA 1
ATOM 960 C C . ILE A 1 119 ? 6.969 -6.723 -17.108 1.00 93.25 119 ILE A C 1
ATOM 962 O O . ILE A 1 119 ? 5.771 -6.949 -17.285 1.00 93.25 119 ILE A O 1
ATOM 966 N N . ASN A 1 120 ? 7.729 -7.448 -16.285 1.00 94.25 120 ASN A N 1
ATOM 967 C CA . ASN A 1 120 ? 7.161 -8.388 -15.326 1.00 94.25 120 ASN A CA 1
ATOM 968 C C . ASN A 1 120 ? 6.928 -7.664 -13.995 1.00 94.25 120 ASN A C 1
ATOM 970 O O . ASN A 1 120 ? 7.750 -6.855 -13.565 1.00 94.25 120 ASN A O 1
ATOM 974 N N . PHE A 1 121 ? 5.825 -7.963 -13.319 1.00 93.38 121 PHE A N 1
ATOM 975 C CA . PHE A 1 121 ? 5.565 -7.443 -11.980 1.00 93.38 121 PHE A CA 1
ATOM 976 C C . PHE A 1 121 ? 4.788 -8.444 -11.130 1.00 93.38 121 PHE A C 1
ATOM 978 O O . PHE A 1 121 ? 4.227 -9.414 -11.632 1.00 93.38 121 PHE A O 1
ATOM 985 N N . SER A 1 122 ? 4.759 -8.232 -9.821 1.00 91.75 122 SER A N 1
ATOM 986 C CA . SER A 1 122 ? 3.965 -9.033 -8.887 1.00 91.75 122 SER A CA 1
ATOM 987 C C . SER A 1 122 ? 3.382 -8.154 -7.787 1.00 91.75 122 SER A C 1
ATOM 989 O O . SER A 1 122 ? 3.882 -7.058 -7.539 1.00 91.75 122 SER A O 1
ATOM 991 N N . SER A 1 123 ? 2.327 -8.620 -7.121 1.00 91.00 123 SER A N 1
ATOM 992 C CA . SER A 1 123 ? 1.724 -7.905 -5.993 1.00 91.00 123 SER A CA 1
ATOM 993 C C . SER A 1 123 ? 2.029 -8.605 -4.674 1.00 91.00 123 SER A C 1
ATOM 995 O O . SER A 1 123 ? 1.753 -9.794 -4.491 1.00 91.00 123 SER A O 1
ATOM 997 N N . LEU A 1 124 ? 2.574 -7.840 -3.736 1.00 92.25 124 LEU A N 1
ATOM 998 C CA . LEU A 1 124 ? 2.795 -8.234 -2.353 1.00 92.25 124 LEU A CA 1
ATOM 999 C C . LEU A 1 124 ? 1.841 -7.459 -1.448 1.00 92.25 124 LEU A C 1
ATOM 1001 O O . LEU A 1 124 ? 1.578 -6.279 -1.679 1.00 92.25 124 LEU A O 1
ATOM 1005 N N . VAL A 1 125 ? 1.349 -8.114 -0.399 1.00 92.62 125 VAL A N 1
ATOM 1006 C CA . VAL A 1 125 ? 0.512 -7.473 0.618 1.00 92.62 125 VAL A CA 1
ATOM 1007 C C . VAL A 1 125 ? 1.146 -7.671 1.985 1.00 92.62 125 VAL A C 1
ATOM 1009 O O . VAL A 1 125 ? 1.570 -8.774 2.334 1.00 92.62 125 VAL A O 1
ATOM 1012 N N . PHE A 1 126 ? 1.197 -6.601 2.769 1.00 92.69 126 PHE A N 1
ATOM 1013 C CA . PHE A 1 126 ? 1.641 -6.620 4.159 1.00 92.69 126 PHE A CA 1
ATOM 1014 C C . PHE A 1 126 ? 0.543 -6.050 5.051 1.00 92.69 126 PHE A C 1
ATOM 1016 O O . PHE A 1 126 ? -0.110 -5.085 4.672 1.00 92.69 126 PHE A O 1
ATOM 1023 N N . GLY A 1 127 ? 0.333 -6.632 6.226 1.00 91.3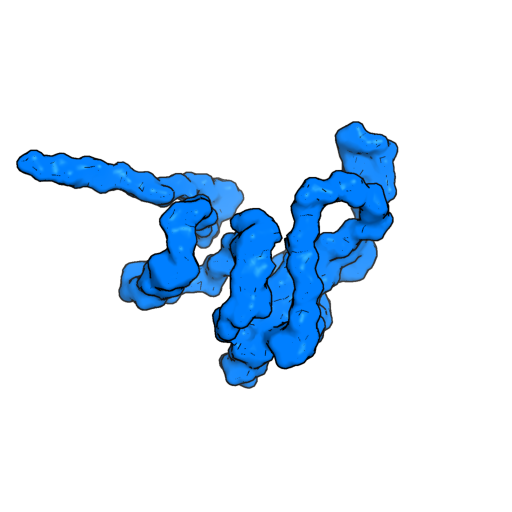1 127 GLY A N 1
ATOM 1024 C CA . GLY A 1 127 ? -0.514 -6.061 7.275 1.00 91.31 127 GLY A CA 1
ATOM 1025 C C . GLY A 1 127 ? 0.341 -5.558 8.425 1.00 91.31 127 GLY A C 1
ATOM 1026 O O . GLY A 1 127 ? 1.333 -6.210 8.774 1.00 91.31 127 GLY A O 1
ATOM 1027 N N . SER A 1 128 ? -0.031 -4.425 9.020 1.00 89.00 128 SER A N 1
ATOM 1028 C CA . SER A 1 128 ? 0.590 -3.997 10.270 1.00 89.00 128 SER A CA 1
ATOM 1029 C C . SER A 1 128 ? 0.193 -4.959 11.396 1.00 89.00 128 SER A C 1
ATOM 1031 O O . SER A 1 128 ? -0.898 -5.538 11.394 1.00 89.00 128 SER A O 1
ATOM 1033 N N . LEU A 1 129 ? 1.073 -5.166 12.377 1.00 81.25 129 LEU A N 1
ATOM 1034 C CA . LEU A 1 129 ? 0.759 -6.035 13.517 1.00 81.25 129 LEU A CA 1
ATOM 1035 C C . LEU A 1 129 ? -0.444 -5.517 14.322 1.00 81.25 129 LEU A C 1
ATOM 1037 O O . LEU A 1 129 ? -1.200 -6.321 14.862 1.00 81.25 129 LEU A O 1
ATOM 1041 N N . SER A 1 130 ? -0.675 -4.199 14.350 1.00 70.75 130 SER A N 1
ATOM 1042 C CA . SER A 1 130 ? -1.891 -3.633 14.941 1.00 70.75 130 SER A CA 1
ATOM 1043 C C . SER A 1 130 ? -3.154 -4.072 14.194 1.00 70.75 130 SER A C 1
ATOM 1045 O O . SER A 1 130 ? -4.144 -4.383 14.844 1.00 70.75 130 SER A O 1
ATOM 1047 N N . THR A 1 131 ? -3.123 -4.217 12.863 1.00 63.28 131 THR A N 1
ATOM 1048 C CA . THR A 1 131 ? -4.233 -4.816 12.095 1.00 63.28 131 THR A CA 1
ATOM 1049 C C . THR A 1 131 ? -4.467 -6.274 12.440 1.00 63.28 131 THR A C 1
ATOM 1051 O O . THR A 1 131 ? -5.610 -6.693 12.586 1.00 63.28 131 THR A O 1
ATOM 1054 N N . LEU A 1 132 ? -3.395 -7.055 12.560 1.00 58.81 132 LEU A N 1
ATOM 1055 C CA . LEU A 1 132 ? -3.502 -8.499 12.761 1.00 58.81 132 LEU A CA 1
ATOM 1056 C C . LEU A 1 132 ? -4.002 -8.874 14.161 1.00 58.81 132 LEU A C 1
ATOM 1058 O O . LEU A 1 132 ? -4.599 -9.930 14.309 1.00 58.81 132 LEU A O 1
ATOM 1062 N N . ASN A 1 133 ? -3.820 -7.999 15.152 1.00 53.72 133 ASN A N 1
ATOM 1063 C CA . ASN A 1 133 ? -4.335 -8.187 16.512 1.00 53.72 133 ASN A CA 1
ATOM 1064 C C . ASN A 1 133 ? -5.783 -7.689 16.699 1.00 53.72 133 ASN A C 1
ATOM 1066 O O . ASN A 1 133 ? -6.290 -7.718 17.817 1.00 53.72 133 ASN A O 1
ATOM 1070 N N . THR A 1 134 ? -6.431 -7.182 15.642 1.00 50.00 134 THR A N 1
ATOM 1071 C CA . THR A 1 134 ? -7.825 -6.692 15.697 1.00 50.00 134 THR A CA 1
ATOM 1072 C C . THR A 1 134 ? -8.843 -7.760 15.248 1.00 50.00 134 THR A C 1
ATOM 1074 O O . THR A 1 134 ? -10.035 -7.471 15.174 1.00 50.00 134 THR A O 1
ATOM 1077 N N . TYR A 1 135 ? -8.388 -8.987 14.964 1.00 37.31 135 TYR A N 1
ATOM 1078 C CA . TYR A 1 135 ? -9.219 -10.147 14.624 1.00 37.31 135 TYR A CA 1
ATOM 1079 C C . TYR A 1 135 ? -9.042 -11.267 15.645 1.00 37.31 135 TYR A C 1
ATOM 1081 O O . TYR A 1 135 ? -7.876 -11.544 16.007 1.00 37.31 135 TYR A O 1
#

Mean predicted aligned error: 10.15 Å